Protein AF-A0A848ZJA7-F1 (afdb_monomer)

Structure (mmCIF, N/CA/C/O backbone):
data_AF-A0A848ZJA7-F1
#
_entry.id   AF-A0A848ZJA7-F1
#
loop_
_atom_site.group_PDB
_atom_site.id
_atom_site.type_symbol
_atom_site.label_atom_id
_atom_site.label_alt_id
_atom_site.label_comp_id
_atom_site.label_asym_id
_atom_site.label_entity_id
_atom_site.label_seq_id
_atom_site.pdbx_PDB_ins_code
_atom_site.Cartn_x
_atom_site.Cartn_y
_atom_site.Cartn_z
_atom_site.occupancy
_atom_site.B_iso_or_equiv
_atom_site.auth_seq_id
_atom_site.auth_comp_id
_atom_site.auth_asym_id
_atom_site.auth_atom_id
_atom_site.pdbx_PDB_model_num
ATOM 1 N N . MET A 1 1 ? -2.228 -6.731 -22.600 1.00 64.88 1 MET A N 1
ATOM 2 C CA . MET A 1 1 ? -1.587 -5.425 -22.880 1.00 64.88 1 MET A CA 1
ATOM 3 C C . MET A 1 1 ? -0.169 -5.492 -22.330 1.00 64.88 1 MET A C 1
ATOM 5 O O . MET A 1 1 ? -0.014 -6.053 -21.254 1.00 64.88 1 MET A O 1
ATOM 9 N N . LYS A 1 2 ? 0.855 -5.035 -23.059 1.00 73.00 2 LYS A N 1
ATOM 10 C CA . LYS A 1 2 ? 2.251 -5.060 -22.590 1.00 73.00 2 LYS A CA 1
ATOM 11 C C . LYS A 1 2 ? 2.679 -3.607 -22.388 1.00 73.00 2 LYS A C 1
ATOM 13 O O . LYS A 1 2 ? 2.756 -2.884 -23.373 1.00 73.00 2 LYS A O 1
ATOM 18 N N . PHE A 1 3 ? 2.854 -3.190 -21.137 1.00 79.62 3 PHE A N 1
ATOM 19 C CA . PHE A 1 3 ? 3.265 -1.826 -20.802 1.00 79.62 3 PHE A CA 1
ATOM 20 C C . PHE A 1 3 ? 4.751 -1.634 -21.112 1.00 79.62 3 PHE A C 1
ATOM 22 O O . PHE A 1 3 ? 5.555 -2.551 -20.916 1.00 79.62 3 PHE A O 1
ATOM 29 N N . GLY A 1 4 ? 5.117 -0.459 -21.615 1.00 85.38 4 GLY A N 1
ATOM 30 C CA . GLY A 1 4 ? 6.516 -0.063 -21.750 1.00 85.38 4 GLY A CA 1
ATOM 31 C C . GLY A 1 4 ? 7.189 0.083 -20.381 1.00 85.38 4 GLY A C 1
ATOM 32 O O . GLY A 1 4 ? 6.534 0.355 -19.376 1.00 85.38 4 GLY A O 1
ATOM 33 N N . SER A 1 5 ? 8.517 -0.037 -20.326 1.00 80.06 5 SER A N 1
ATOM 34 C CA . SER A 1 5 ? 9.282 0.096 -19.072 1.00 80.06 5 SER A CA 1
ATOM 35 C C . SER A 1 5 ? 9.156 1.476 -18.414 1.00 80.06 5 SER A C 1
ATOM 37 O O . SER A 1 5 ? 9.390 1.610 -17.219 1.00 80.06 5 SER A O 1
ATOM 39 N N . SER A 1 6 ? 8.795 2.503 -19.186 1.00 85.38 6 SER A N 1
ATOM 40 C CA . SER A 1 6 ? 8.502 3.853 -18.692 1.00 85.38 6 SER A CA 1
ATOM 41 C C . SER A 1 6 ? 7.045 4.049 -18.264 1.00 85.38 6 SER A C 1
ATOM 43 O O . SER A 1 6 ? 6.746 5.032 -17.597 1.00 85.38 6 SER A O 1
ATOM 45 N N . GLU A 1 7 ? 6.138 3.158 -18.669 1.00 89.75 7 GLU A N 1
ATOM 46 C CA . GLU A 1 7 ? 4.704 3.243 -18.362 1.00 89.75 7 GLU A CA 1
ATOM 47 C C . GLU A 1 7 ? 4.376 2.552 -17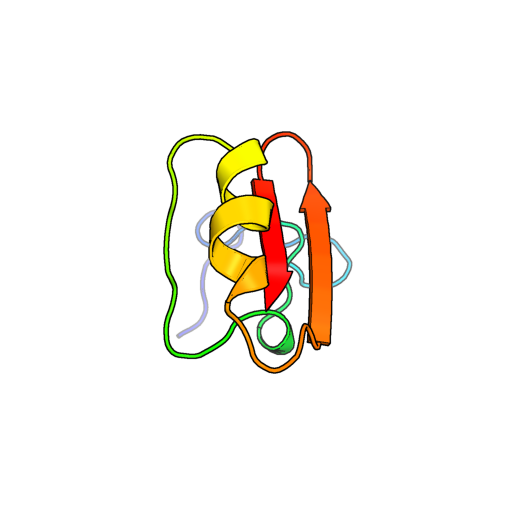.038 1.00 89.75 7 GLU A C 1
ATOM 49 O O . GLU A 1 7 ? 3.526 3.024 -16.286 1.00 89.75 7 GLU A O 1
ATOM 54 N N . LEU A 1 8 ? 5.073 1.451 -16.737 1.00 90.81 8 LEU A N 1
ATOM 55 C CA . LEU A 1 8 ? 4.930 0.707 -15.492 1.00 90.81 8 LEU A CA 1
ATOM 56 C C . LEU A 1 8 ? 6.309 0.347 -14.938 1.00 90.81 8 LEU A C 1
ATOM 58 O O . LEU A 1 8 ? 6.934 -0.631 -15.349 1.00 90.81 8 LEU A O 1
ATOM 62 N N . ILE A 1 9 ? 6.781 1.159 -13.997 1.00 93.56 9 ILE A N 1
ATOM 63 C CA . ILE A 1 9 ? 8.086 0.963 -13.367 1.00 93.56 9 ILE A CA 1
ATOM 64 C C . ILE A 1 9 ? 7.936 -0.046 -12.229 1.00 93.56 9 ILE A C 1
ATOM 66 O O . ILE A 1 9 ? 7.279 0.228 -11.221 1.00 93.56 9 ILE A O 1
ATOM 70 N N . LEU A 1 10 ? 8.566 -1.207 -12.391 1.00 94.62 10 LEU A N 1
ATOM 71 C CA . LEU A 1 10 ? 8.592 -2.280 -11.401 1.00 94.62 10 LEU A CA 1
ATOM 72 C C . LEU A 1 10 ? 9.972 -2.378 -10.749 1.00 94.62 10 LEU A C 1
ATOM 74 O O . LEU A 1 10 ? 10.999 -2.100 -11.371 1.00 94.62 10 LEU A O 1
ATOM 78 N N . ASN A 1 11 ? 9.989 -2.794 -9.489 1.00 94.81 11 ASN A N 1
ATOM 79 C CA . ASN A 1 11 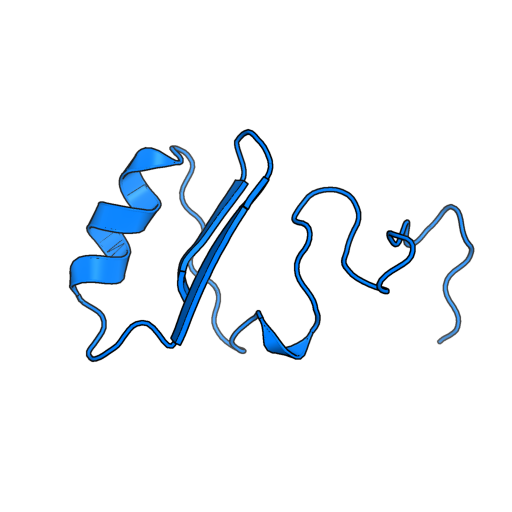? 11.204 -3.203 -8.801 1.00 94.81 11 ASN A CA 1
ATOM 80 C C . ASN A 1 11 ? 11.682 -4.572 -9.325 1.00 94.81 11 ASN A C 1
ATOM 82 O O . ASN A 1 11 ? 10.976 -5.265 -10.057 1.00 94.81 11 ASN A O 1
ATOM 86 N N . ALA A 1 12 ? 12.881 -4.990 -8.911 1.00 95.25 12 ALA A N 1
ATOM 87 C CA . ALA A 1 12 ? 13.457 -6.276 -9.314 1.00 95.25 12 ALA A CA 1
ATOM 88 C C . ALA A 1 12 ? 12.620 -7.496 -8.873 1.00 95.25 12 ALA A C 1
ATOM 90 O O . ALA A 1 12 ? 12.684 -8.537 -9.517 1.00 95.25 12 ALA A O 1
ATOM 91 N N . ASP A 1 13 ? 11.832 -7.360 -7.803 1.00 95.44 13 ASP A N 1
ATOM 92 C CA . ASP A 1 13 ? 10.909 -8.384 -7.298 1.00 95.44 13 ASP A CA 1
ATOM 93 C C . ASP A 1 13 ? 9.531 -8.363 -7.990 1.00 95.44 13 ASP A C 1
ATOM 95 O O . ASP A 1 13 ? 8.661 -9.156 -7.649 1.00 95.44 13 ASP A O 1
ATOM 99 N N . GLY A 1 14 ? 9.322 -7.466 -8.961 1.00 94.69 14 GLY A N 1
ATOM 100 C CA . GLY A 1 14 ? 8.051 -7.303 -9.667 1.00 94.69 14 GLY A CA 1
ATOM 101 C C . GLY A 1 14 ? 7.033 -6.414 -8.952 1.00 94.69 14 GLY A C 1
ATOM 102 O O .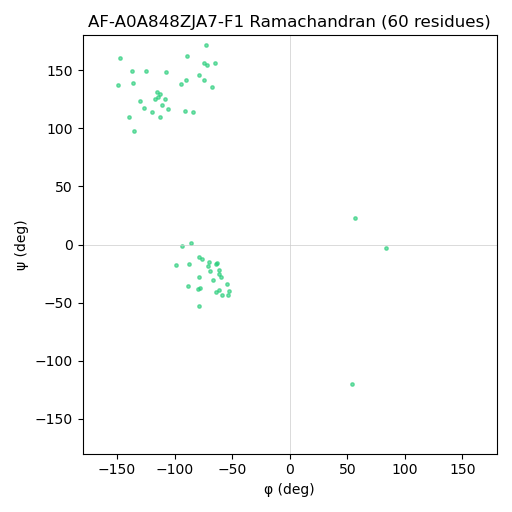 GLY A 1 14 ? 5.978 -6.137 -9.521 1.00 94.69 14 GLY A O 1
ATOM 103 N N . SER A 1 15 ? 7.335 -5.916 -7.751 1.00 96.56 15 SER A N 1
ATOM 104 C CA . SER A 1 15 ? 6.456 -4.983 -7.046 1.00 96.56 15 SER A CA 1
ATOM 105 C C . SER A 1 15 ? 6.457 -3.591 -7.686 1.00 96.56 15 SER A C 1
ATOM 107 O O . SER A 1 15 ? 7.435 -3.175 -8.315 1.00 96.56 15 SER A O 1
ATOM 109 N N . ILE A 1 16 ? 5.372 -2.832 -7.513 1.00 95.56 16 ILE A N 1
ATOM 110 C CA . ILE A 1 16 ? 5.276 -1.478 -8.074 1.00 95.56 16 ILE A CA 1
ATOM 111 C C . ILE A 1 16 ? 6.259 -0.523 -7.386 1.00 95.56 16 ILE A C 1
ATOM 113 O O . ILE A 1 16 ? 6.354 -0.479 -6.156 1.00 95.56 16 ILE A O 1
ATOM 117 N N . TYR A 1 17 ? 6.966 0.291 -8.173 1.00 94.75 17 TYR A N 1
ATOM 118 C CA . TYR A 1 17 ? 8.096 1.085 -7.689 1.00 94.75 17 TYR A CA 1
ATOM 119 C C . TYR A 1 17 ? 7.789 1.964 -6.466 1.00 94.75 17 TYR A C 1
ATOM 121 O O . TYR A 1 17 ? 8.590 2.001 -5.537 1.00 94.75 17 TYR A O 1
ATOM 129 N N . HIS A 1 18 ? 6.653 2.661 -6.409 1.00 94.94 18 HIS A N 1
ATOM 130 C CA . HIS A 1 18 ? 6.384 3.594 -5.304 1.00 94.94 18 HIS A CA 1
ATOM 131 C C . HIS A 1 18 ? 5.903 2.913 -4.022 1.00 94.94 18 HIS A C 1
ATOM 133 O O . HIS A 1 18 ? 6.305 3.320 -2.934 1.00 94.94 18 HIS A O 1
ATOM 139 N N . LEU A 1 19 ? 5.078 1.873 -4.152 1.00 96.69 19 LEU A N 1
ATOM 140 C CA . LEU A 1 19 ? 4.385 1.253 -3.019 1.00 96.69 19 LEU A CA 1
ATOM 141 C C . LEU A 1 19 ? 5.091 -0.012 -2.514 1.00 96.69 19 LEU A C 1
ATOM 143 O O . LEU A 1 19 ? 4.834 -0.455 -1.400 1.00 96.69 19 LEU A O 1
ATOM 147 N N . ASN A 1 20 ? 5.976 -0.600 -3.327 1.00 96.88 20 ASN A N 1
ATOM 148 C CA . ASN A 1 20 ? 6.548 -1.931 -3.112 1.00 96.88 20 ASN A CA 1
ATOM 149 C C . ASN A 1 20 ? 5.499 -3.046 -2.980 1.00 96.88 20 ASN A C 1
ATOM 151 O O . ASN A 1 20 ? 5.807 -4.100 -2.440 1.00 96.88 20 ASN A O 1
ATOM 155 N N . LEU A 1 21 ? 4.286 -2.855 -3.497 1.00 97.75 21 LEU A N 1
ATOM 156 C CA . LEU A 1 21 ? 3.224 -3.861 -3.447 1.00 97.75 21 LEU A CA 1
ATOM 157 C C . LEU A 1 21 ? 3.254 -4.777 -4.671 1.00 97.75 21 LEU A C 1
ATOM 159 O O . LEU A 1 21 ? 3.515 -4.318 -5.789 1.00 97.75 21 LEU A O 1
ATOM 163 N N . LEU A 1 22 ? 2.980 -6.054 -4.436 1.00 97.50 22 LEU A N 1
ATOM 164 C CA . LEU A 1 22 ? 2.662 -7.043 -5.460 1.00 97.50 22 LEU A CA 1
ATOM 165 C C . LEU A 1 22 ? 1.144 -7.056 -5.724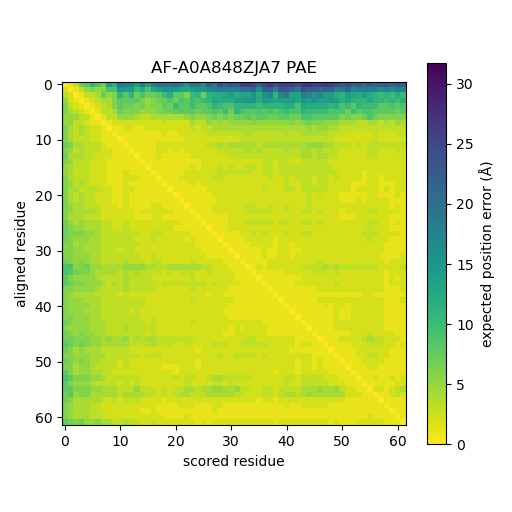 1.00 97.50 22 LEU A C 1
ATOM 167 O O . LEU A 1 22 ? 0.385 -6.550 -4.896 1.00 97.50 22 LEU A O 1
ATOM 171 N N . PRO A 1 23 ? 0.672 -7.609 -6.854 1.00 96.25 23 PRO A N 1
ATOM 172 C CA . PRO A 1 23 ? -0.762 -7.744 -7.110 1.00 96.25 23 PRO A CA 1
ATOM 173 C C . PRO A 1 23 ? -1.524 -8.451 -5.978 1.00 96.25 23 PRO A C 1
ATOM 175 O O . PRO A 1 23 ? -2.603 -8.006 -5.610 1.00 96.25 23 PRO A O 1
ATOM 178 N N . GLU A 1 24 ? -0.944 -9.498 -5.390 1.00 97.06 24 GLU A N 1
ATOM 179 C CA . GLU A 1 24 ? -1.510 -10.255 -4.267 1.00 97.06 24 GLU A CA 1
ATOM 180 C C . GLU A 1 24 ? -1.538 -9.492 -2.933 1.00 97.06 24 GLU A C 1
ATOM 182 O O . GLU A 1 24 ? -2.252 -9.894 -2.021 1.00 97.06 24 GLU A O 1
ATOM 187 N N . ASP A 1 25 ? -0.800 -8.384 -2.815 1.00 97.44 25 ASP A N 1
ATOM 188 C CA . ASP A 1 25 ? -0.803 -7.545 -1.612 1.00 97.44 25 ASP A CA 1
ATOM 189 C C . ASP A 1 25 ? -2.049 -6.629 -1.546 1.00 97.44 25 ASP A C 1
ATOM 191 O O . ASP A 1 25 ? -2.268 -5.968 -0.527 1.00 97.44 25 ASP A O 1
ATOM 195 N N . ILE A 1 26 ? -2.836 -6.519 -2.630 1.00 95.88 26 ILE A N 1
ATOM 196 C CA . ILE A 1 26 ? -3.903 -5.519 -2.802 1.00 95.88 26 ILE A CA 1
ATOM 197 C C . ILE A 1 26 ? -5.270 -6.201 -2.926 1.00 95.88 26 ILE A C 1
ATOM 199 O O . ILE A 1 26 ? -5.496 -7.009 -3.822 1.00 95.88 26 ILE A O 1
ATOM 203 N N . ALA A 1 27 ? -6.212 -5.808 -2.067 1.00 96.56 27 ALA A N 1
ATOM 204 C CA . ALA A 1 27 ? -7.607 -6.228 -2.171 1.00 96.56 27 ALA A CA 1
ATOM 205 C C . ALA A 1 27 ? -8.358 -5.513 -3.310 1.00 96.56 27 ALA A C 1
ATOM 207 O O . ALA A 1 27 ? -8.043 -4.379 -3.674 1.00 96.56 27 ALA A O 1
ATOM 208 N N . ASP A 1 28 ? -9.433 -6.134 -3.803 1.00 97.56 28 ASP A N 1
ATOM 209 C CA . ASP A 1 28 ? -10.284 -5.577 -4.868 1.00 97.56 28 ASP A CA 1
ATOM 210 C C . ASP A 1 28 ? -10.923 -4.225 -4.497 1.00 97.56 28 ASP A C 1
ATOM 212 O O . ASP A 1 28 ? -11.227 -3.403 -5.362 1.00 97.56 28 ASP A O 1
ATOM 216 N N . THR A 1 29 ? -11.142 -3.986 -3.199 1.00 97.44 29 THR A N 1
ATOM 217 C CA . THR A 1 29 ? -11.690 -2.732 -2.668 1.00 97.44 29 THR A CA 1
ATOM 218 C C . THR A 1 29 ? -10.615 -1.983 -1.892 1.00 97.44 29 THR A C 1
ATOM 220 O O . THR A 1 29 ? -10.116 -2.470 -0.882 1.00 97.44 29 THR A O 1
ATOM 223 N N . VAL A 1 30 ? -10.294 -0.766 -2.337 1.00 97.38 30 VAL A N 1
ATOM 224 C CA . VAL A 1 30 ? -9.219 0.054 -1.762 1.00 97.38 30 VAL A CA 1
ATOM 225 C C . VAL A 1 30 ? -9.788 1.295 -1.080 1.00 97.38 30 VAL A C 1
ATOM 227 O O . VAL A 1 30 ? -10.539 2.062 -1.683 1.00 97.38 30 VAL A O 1
ATOM 230 N N . ILE A 1 31 ? -9.375 1.529 0.168 1.00 97.81 31 ILE A N 1
ATOM 231 C CA . ILE A 1 31 ? -9.665 2.756 0.919 1.00 97.81 31 ILE A CA 1
ATOM 232 C C . ILE A 1 31 ? -8.393 3.601 0.979 1.00 97.81 31 ILE A C 1
ATOM 234 O O . ILE A 1 31 ? -7.401 3.207 1.586 1.00 97.81 31 ILE A O 1
ATOM 238 N N . THR A 1 32 ? -8.419 4.789 0.376 1.00 97.50 32 THR A N 1
ATOM 239 C CA . THR A 1 32 ? -7.291 5.729 0.429 1.00 97.50 32 THR A CA 1
ATOM 240 C C . THR A 1 32 ? -7.463 6.734 1.559 1.00 97.50 32 THR A C 1
ATOM 242 O O . THR A 1 32 ? -8.540 7.307 1.731 1.00 97.50 32 THR A O 1
ATOM 245 N N . VAL A 1 33 ? -6.380 7.02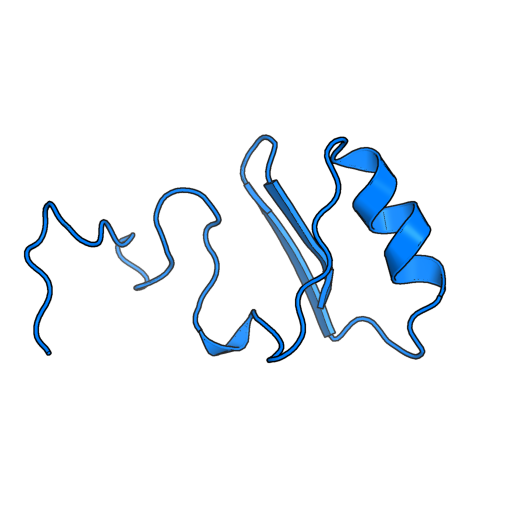5 2.276 1.00 97.06 33 VAL A N 1
ATOM 246 C CA . VAL A 1 33 ? -6.313 8.093 3.280 1.00 97.06 33 VAL A CA 1
ATOM 247 C C . VAL A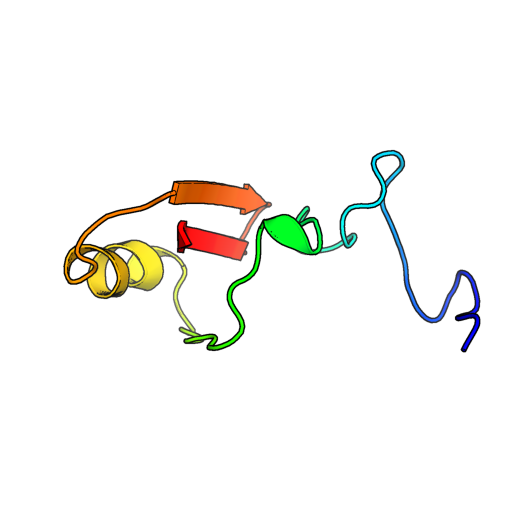 1 33 ? -5.155 9.034 2.959 1.00 97.06 33 VAL A C 1
ATOM 249 O O . VAL A 1 33 ? -4.161 8.616 2.376 1.00 97.06 33 VAL A O 1
ATOM 252 N N . GLY A 1 34 ? -5.290 10.315 3.311 1.00 95.62 34 GLY A N 1
ATOM 253 C CA . GLY A 1 34 ? -4.252 11.312 3.016 1.00 95.62 34 GLY A CA 1
ATOM 254 C C . GLY A 1 34 ? -3.059 11.286 3.977 1.00 95.62 34 GLY A C 1
ATOM 255 O O . GLY A 1 34 ? -1.959 11.657 3.589 1.00 95.62 34 GLY A O 1
ATOM 256 N N . ASP A 1 35 ? -3.277 10.861 5.220 1.00 96.69 35 ASP A N 1
ATOM 257 C CA . ASP A 1 35 ? -2.257 10.809 6.271 1.00 96.69 35 ASP A CA 1
ATOM 258 C C . ASP A 1 35 ? -1.881 9.340 6.542 1.00 96.69 35 ASP A C 1
ATOM 260 O O . ASP A 1 35 ? -2.793 8.552 6.831 1.00 96.69 35 ASP A O 1
ATOM 264 N N . PRO A 1 36 ? -0.590 8.957 6.463 1.00 96.44 36 PRO A N 1
ATOM 265 C CA . PRO A 1 36 ? -0.137 7.584 6.697 1.00 96.44 36 PRO A CA 1
ATOM 266 C C . PRO A 1 36 ? -0.576 7.015 8.051 1.00 96.44 36 PRO A C 1
ATOM 268 O O . PRO A 1 36 ? -0.929 5.837 8.144 1.00 96.44 36 PRO A O 1
ATOM 271 N N . ASP A 1 37 ? -0.651 7.849 9.090 1.00 95.94 37 ASP A N 1
ATOM 272 C CA . ASP A 1 37 ? -1.031 7.401 10.432 1.00 95.94 37 ASP A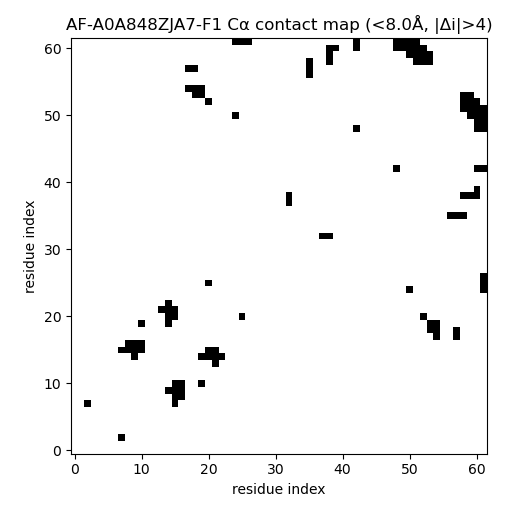 CA 1
ATOM 273 C C . ASP A 1 37 ? -2.511 6.984 10.503 1.00 95.94 37 ASP A C 1
ATOM 275 O O . ASP A 1 37 ? -2.901 6.150 11.330 1.00 95.94 37 ASP A O 1
ATOM 279 N N . ARG A 1 38 ? -3.353 7.479 9.581 1.00 98.06 38 ARG A N 1
ATOM 280 C CA . ARG A 1 38 ? -4.768 7.080 9.497 1.00 98.06 38 ARG A CA 1
ATOM 281 C C . ARG A 1 38 ? -4.960 5.659 8.990 1.00 98.06 38 ARG A C 1
ATOM 283 O O . ARG A 1 38 ? -6.018 5.093 9.250 1.00 98.06 38 ARG A O 1
ATOM 290 N N . VAL A 1 39 ? -3.971 5.048 8.337 1.00 98.19 39 VAL A N 1
ATOM 291 C CA . VAL A 1 39 ? -4.080 3.655 7.867 1.00 98.19 39 VAL A CA 1
ATOM 292 C C . VAL A 1 39 ? -4.352 2.722 9.047 1.00 98.19 39 VAL A C 1
ATOM 294 O O . VAL A 1 39 ? -5.266 1.897 9.002 1.00 98.19 39 VAL A O 1
ATOM 297 N N . LYS A 1 40 ? -3.648 2.923 10.168 1.00 97.31 40 LYS A N 1
ATOM 298 C CA . LYS A 1 40 ? -3.883 2.159 11.398 1.00 97.31 40 LYS A CA 1
ATOM 299 C C . LYS A 1 40 ? -5.280 2.412 11.975 1.00 97.31 40 LYS A C 1
ATOM 301 O O . LYS A 1 40 ? -5.929 1.461 12.397 1.00 97.31 40 LYS A O 1
ATOM 306 N N . LEU A 1 41 ? -5.746 3.662 11.956 1.00 98.25 41 LEU A N 1
ATOM 307 C CA . LEU A 1 41 ? -7.068 4.038 12.471 1.00 98.25 41 LEU A CA 1
ATOM 308 C C . LEU A 1 41 ? -8.222 3.449 11.650 1.00 98.25 41 LEU A C 1
ATOM 310 O O . LEU A 1 41 ? -9.278 3.182 12.208 1.00 98.25 41 LEU A O 1
ATOM 314 N N . VAL A 1 42 ? -8.035 3.235 10.347 1.00 98.06 42 VAL A N 1
ATOM 315 C CA . VAL A 1 42 ? -9.029 2.550 9.507 1.00 98.06 42 VAL A CA 1
ATOM 316 C C . VAL A 1 42 ? -8.950 1.039 9.722 1.00 98.06 42 VAL A C 1
ATOM 318 O O . VAL A 1 42 ? -9.942 0.415 10.086 1.00 98.06 42 VAL A O 1
ATOM 321 N N . SER A 1 43 ? -7.756 0.457 9.579 1.00 98.12 43 SER A N 1
ATOM 322 C CA . SER A 1 43 ? -7.555 -1.001 9.647 1.00 98.12 43 SER A CA 1
ATOM 323 C C . SER A 1 43 ? -7.868 -1.639 11.006 1.00 98.12 43 SER A C 1
ATOM 325 O O . SER A 1 43 ? -8.057 -2.845 11.075 1.00 98.12 43 SER A O 1
ATOM 327 N N . GLN A 1 44 ? -7.958 -0.865 12.098 1.00 97.81 44 GLN A N 1
ATOM 328 C CA . GLN A 1 44 ? -8.387 -1.396 13.403 1.00 97.81 44 GLN A CA 1
ATOM 329 C C . GLN A 1 44 ? -9.834 -1.921 13.398 1.00 97.81 44 GLN A C 1
ATOM 331 O O . GLN A 1 44 ? -10.238 -2.592 14.343 1.00 97.81 44 GLN A O 1
ATOM 336 N N . HIS A 1 45 ? -10.615 -1.563 12.376 1.00 98.19 45 HIS A N 1
ATOM 337 C CA . HIS A 1 45 ? -11.985 -2.025 12.180 1.00 98.19 45 HIS A CA 1
ATOM 338 C C . HIS A 1 45 ? -12.078 -3.258 11.273 1.00 98.19 45 HIS A C 1
ATOM 340 O O . HIS A 1 45 ? -13.186 -3.728 11.033 1.00 98.19 45 HIS A O 1
ATOM 346 N N . PHE A 1 46 ? -10.958 -3.756 10.739 1.00 97.88 46 PHE A N 1
ATOM 347 C CA . PHE A 1 46 ? -10.947 -4.983 9.945 1.00 97.88 46 PHE A CA 1
ATOM 348 C C . PHE A 1 46 ? -10.992 -6.192 10.878 1.00 97.88 46 PHE A C 1
ATOM 350 O O . PHE A 1 46 ? -10.405 -6.161 11.961 1.00 97.88 46 PHE A O 1
ATOM 357 N N . ASP A 1 47 ? -11.663 -7.259 10.446 1.00 98.12 47 ASP A N 1
ATOM 358 C CA . ASP A 1 47 ? -11.729 -8.508 11.212 1.00 98.12 47 ASP A CA 1
ATOM 359 C C . ASP A 1 47 ? -10.329 -9.117 11.401 1.00 98.12 47 ASP A C 1
ATOM 361 O O . ASP A 1 47 ? -9.981 -9.597 12.483 1.00 98.12 47 ASP A O 1
ATOM 365 N N . HIS A 1 48 ? -9.494 -9.039 10.362 1.00 97.25 48 HIS A N 1
ATOM 366 C CA . HIS A 1 48 ? -8.094 -9.448 10.375 1.00 97.25 48 HIS A CA 1
ATOM 367 C C . HIS A 1 48 ? -7.257 -8.565 9.442 1.00 97.25 48 HIS A C 1
ATOM 369 O O . HIS A 1 48 ? -7.788 -7.885 8.572 1.00 97.25 48 HIS A O 1
ATOM 375 N N . ILE A 1 49 ? -5.938 -8.558 9.655 1.00 97.50 49 ILE A N 1
ATOM 376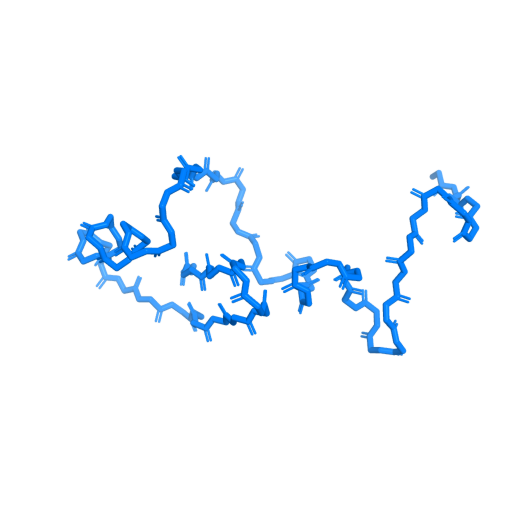 C CA . ILE A 1 49 ? -4.970 -7.904 8.765 1.00 97.50 49 ILE A CA 1
ATOM 377 C C . ILE A 1 49 ? -4.030 -8.996 8.259 1.00 97.50 49 ILE A C 1
ATOM 379 O O . ILE A 1 49 ? -3.286 -9.581 9.050 1.00 97.50 49 ILE A O 1
ATOM 383 N N . GLU A 1 50 ? -4.082 -9.271 6.963 1.00 97.50 50 GLU A N 1
ATOM 384 C CA . GLU A 1 50 ? -3.259 -10.256 6.257 1.00 97.50 50 GLU A CA 1
ATOM 385 C C . GLU A 1 50 ? -1.856 -9.711 5.993 1.00 97.50 50 GLU A C 1
ATOM 387 O O . GLU A 1 50 ? -0.863 -10.432 6.119 1.00 97.50 50 GLU A O 1
ATOM 392 N N . LEU A 1 51 ? -1.764 -8.416 5.684 1.00 97.88 51 LEU A N 1
ATOM 393 C CA . LEU A 1 51 ? -0.517 -7.764 5.322 1.00 97.88 51 LEU A CA 1
ATOM 394 C C . LEU A 1 51 ? -0.368 -6.413 6.014 1.00 97.88 51 LEU A C 1
ATOM 396 O O . LEU A 1 51 ? -1.286 -5.600 6.059 1.00 97.88 51 LEU A O 1
ATOM 400 N N . LYS A 1 52 ? 0.850 -6.125 6.481 1.00 97.69 52 LYS A N 1
ATOM 401 C CA . LYS A 1 52 ? 1.286 -4.763 6.806 1.00 97.69 52 LYS A CA 1
ATOM 402 C C . LYS A 1 52 ? 2.575 -4.469 6.069 1.00 97.69 52 LYS A C 1
ATOM 404 O O . LYS A 1 52 ? 3.591 -5.116 6.320 1.00 97.69 52 LYS A O 1
ATOM 409 N N . LYS A 1 53 ? 2.542 -3.486 5.178 1.00 97.38 53 LYS A N 1
ATOM 410 C CA . LYS A 1 53 ? 3.685 -3.129 4.340 1.00 97.38 53 LYS A CA 1
ATOM 411 C C . LYS A 1 53 ? 3.837 -1.619 4.270 1.00 97.38 53 LYS A C 1
ATOM 413 O O . LYS A 1 53 ? 2.862 -0.879 4.385 1.00 97.38 53 LYS A O 1
ATOM 418 N N . GLY A 1 54 ? 5.076 -1.165 4.124 1.00 95.69 54 GLY A N 1
ATOM 419 C CA . GLY A 1 54 ? 5.385 0.256 4.110 1.00 95.69 54 GLY A CA 1
ATOM 420 C C . GLY A 1 54 ? 6.584 0.585 3.234 1.00 95.69 54 GLY A C 1
ATOM 421 O O . GLY A 1 54 ? 7.606 -0.103 3.282 1.00 95.69 54 GLY A O 1
ATOM 422 N N . LYS A 1 55 ? 6.468 1.668 2.466 1.00 96.06 55 LYS A N 1
ATOM 423 C CA . LYS A 1 55 ? 7.572 2.296 1.742 1.00 96.06 55 LYS A CA 1
ATOM 424 C C . LYS A 1 55 ? 7.445 3.810 1.828 1.00 96.06 55 LYS A C 1
ATOM 426 O O . LYS A 1 55 ? 6.588 4.408 1.185 1.00 96.06 55 LYS A O 1
ATOM 431 N N . ARG A 1 56 ? 8.362 4.426 2.583 1.00 93.19 56 ARG A N 1
ATOM 432 C CA . ARG A 1 56 ? 8.368 5.871 2.857 1.00 93.19 56 ARG A CA 1
ATOM 433 C C . ARG A 1 56 ? 7.010 6.316 3.424 1.00 93.19 56 ARG A C 1
ATOM 435 O O . ARG A 1 56 ? 6.616 5.811 4.466 1.00 93.19 56 ARG A O 1
ATOM 442 N N . GLU A 1 57 ? 6.315 7.227 2.747 1.00 94.19 57 GLU A N 1
ATOM 443 C CA . GLU A 1 57 ? 4.991 7.724 3.117 1.00 94.19 57 GLU A CA 1
ATOM 444 C C . GLU A 1 57 ? 3.831 6.758 2.806 1.00 94.19 57 GLU A C 1
ATOM 446 O O . GLU A 1 57 ? 2.722 6.970 3.284 1.00 94.19 57 GLU A O 1
ATOM 451 N N . PHE A 1 58 ? 4.049 5.692 2.031 1.00 96.69 58 PHE A N 1
ATOM 452 C CA . PHE A 1 58 ? 2.989 4.744 1.690 1.00 96.69 58 PHE A CA 1
ATOM 453 C C . PHE A 1 58 ? 2.934 3.613 2.707 1.00 96.69 58 PHE A C 1
ATOM 455 O O . PHE A 1 58 ? 3.868 2.817 2.798 1.00 96.69 58 PHE A O 1
ATOM 462 N N . ILE A 1 59 ? 1.829 3.536 3.447 1.00 97.94 59 ILE A N 1
ATOM 463 C CA . ILE A 1 59 ? 1.523 2.453 4.382 1.00 97.94 59 ILE A CA 1
ATOM 464 C C . ILE A 1 59 ? 0.283 1.726 3.868 1.00 97.94 59 ILE A C 1
ATOM 466 O O . ILE A 1 59 ? -0.719 2.356 3.533 1.00 97.94 59 ILE A O 1
ATOM 470 N N . THR A 1 60 ? 0.347 0.401 3.809 1.00 98.25 60 THR A N 1
ATOM 471 C CA . THR A 1 60 ? -0.745 -0.445 3.322 1.00 98.25 60 THR A CA 1
ATOM 472 C C . THR A 1 60 ? -1.011 -1.542 4.331 1.00 98.25 60 THR A C 1
ATOM 474 O O . THR A 1 60 ? -0.102 -2.291 4.696 1.00 98.25 60 THR A O 1
ATOM 477 N N . HIS A 1 61 ? -2.261 -1.609 4.782 1.00 98.50 61 HIS A N 1
ATOM 478 C CA . HIS A 1 61 ? -2.806 -2.749 5.498 1.00 98.50 61 HIS A CA 1
ATOM 479 C C . HIS A 1 61 ? -3.891 -3.369 4.620 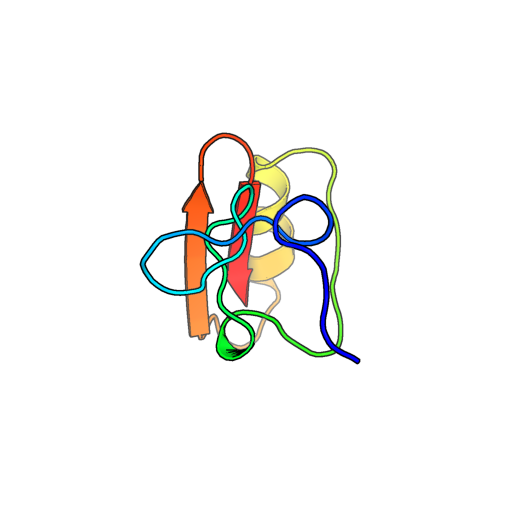1.00 98.50 61 HIS A C 1
ATOM 481 O O . HIS A 1 61 ? -4.797 -2.645 4.200 1.00 98.50 61 HIS A O 1
ATOM 487 N N . THR A 1 62 ? -3.771 -4.668 4.373 1.00 97.38 62 THR A N 1
ATOM 488 C CA . THR A 1 62 ? -4.777 -5.492 3.697 1.00 97.38 62 THR A CA 1
ATOM 489 C C . THR A 1 62 ? -5.257 -6.524 4.692 1.00 97.38 62 THR A C 1
ATOM 491 O O . THR A 1 62 ? -4.379 -7.108 5.372 1.00 97.38 62 THR A O 1
#

Solvent-accessible surface area (backbone atoms only — not comparable to full-atom values): 4155 Å² total; per-residue (Å²): 138,84,76,51,74,88,76,55,54,56,40,97,87,64,16,37,61,76,57,65,44,45,78,89,64,57,63,98,75,80,86,88,72,94,50,55,75,49,50,58,70,56,56,72,74,46,97,69,74,85,43,82,49,71,33,91,77,43,60,48,76,58

Secondary structure (DSSP, 8-state):
----TTTS-B-TTS-BTTT---GGGS-SS----SSTTHHHHHHTTSS--S-EEEETTEEEE-

pLDDT: mean 94.74, std 6.14, range [64.88, 98.5]

Mean predicted aligned error: 3.3 Å

Foldseek 3Di:
DDDDCVRFPADPVRAGDQFSDDPVLDDPDDDDDPFLVCQCVVCVPPPDWPDWGDDDRHTDTD

Radius of gyration: 13.06 Å; Cα contacts (8 Å, |Δi|>4): 58; chains: 1; bounding box: 25×22×36 Å

Nearest PDB structures (foldseek):
  1sce-assembly2_A  TM=3.379E-01  e=4.181E+00  Schizosaccharomyces pombe

Sequence (62 aa):
MKFGSSELILNADGSIYHLNLLPEDIADTVITVGDPDRVKLVSQHFDHIELKKGKREFITHT